Protein AF-G8E4X9-F1 (afdb_monomer_lite)

pLDDT: mean 96.85, std 2.6, range [80.56, 98.81]

Radius of gyration: 15.16 Å; chains: 1; bounding box: 34×45×36 Å

Foldseek 3Di:
DLQEAQPDDADLQWKKWKKWFQFDPPQDPSNLLSLLQQQLWPHDPDDDPCCVVDPCVQTGKHQRDWDADPPDDRIITTMIIGHNVQADAQDPPSNCCRNPVCSQVDPRTPGMDTDDIDHRPVRVVSHPPDPPD

Secondary structure (DSSP, 8-state):
-TTB-TT----TT-EEEEEEEEEPTT--HHHHHHHHHHHTTT--SS--GGGGGS-HHHH--EEEEEEEPTT-SS-EEEEEEE-GGGS-TT-HHHHHHHHHSSGGG-TTEEEEEEEEEE--HHHHTTS---S--

Organism: NCBI:txid536986

Structure (mmCIF, N/CA/C/O backbone):
data_AF-G8E4X9-F1
#
_entry.id   AF-G8E4X9-F1
#
loop_
_atom_site.group_PDB
_atom_site.id
_atom_site.type_symbol
_atom_site.label_atom_id
_atom_site.label_alt_id
_atom_site.label_comp_id
_atom_site.label_asym_id
_atom_site.label_entity_id
_atom_site.label_seq_id
_atom_site.pdbx_PDB_ins_code
_atom_site.Cartn_x
_atom_site.Cartn_y
_atom_site.Cartn_z
_atom_site.occupancy
_atom_site.B_iso_or_equiv
_atom_site.auth_seq_id
_atom_site.auth_comp_id
_atom_site.auth_asym_id
_atom_site.auth_atom_id
_atom_site.pdbx_PDB_model_num
ATOM 1 N N . LEU A 1 1 ? -4.537 12.378 5.312 1.00 83.69 1 LEU A N 1
ATOM 2 C CA . LEU A 1 1 ? -3.450 11.430 5.642 1.00 83.69 1 LEU A CA 1
ATOM 3 C C . LEU A 1 1 ? -2.615 11.216 4.389 1.00 83.69 1 LEU A C 1
ATOM 5 O O . LEU A 1 1 ? -3.199 10.895 3.370 1.00 83.69 1 LEU A O 1
ATOM 9 N N . THR A 1 2 ? -1.296 11.436 4.418 1.00 93.50 2 THR A N 1
ATOM 10 C CA . THR A 1 2 ? -0.448 11.441 3.199 1.00 93.50 2 THR A CA 1
ATOM 11 C C . THR A 1 2 ? -0.425 10.104 2.448 1.00 93.50 2 THR A C 1
ATOM 13 O O . THR A 1 2 ? -0.333 10.089 1.221 1.00 93.50 2 THR A O 1
ATOM 16 N N . TYR A 1 3 ? -0.505 8.998 3.191 1.00 97.81 3 TYR A N 1
ATOM 17 C CA . TYR A 1 3 ? -0.404 7.625 2.684 1.00 97.81 3 TYR A CA 1
ATOM 18 C C . TYR A 1 3 ? -1.768 6.931 2.506 1.00 97.81 3 TYR A C 1
ATOM 20 O O . TYR A 1 3 ? -1.808 5.784 2.069 1.00 97.81 3 TYR A O 1
ATOM 28 N N . TYR A 1 4 ? -2.879 7.608 2.820 1.00 98.19 4 TYR A N 1
ATOM 29 C CA . TYR A 1 4 ? -4.233 7.140 2.508 1.00 98.19 4 TYR A CA 1
ATOM 30 C C . TYR A 1 4 ? -4.792 7.982 1.365 1.00 98.19 4 TYR A C 1
ATOM 32 O O . TYR A 1 4 ? -5.025 9.180 1.527 1.00 98.19 4 TYR A O 1
ATOM 40 N N . THR A 1 5 ? -4.953 7.347 0.211 1.00 97.94 5 THR A N 1
ATOM 41 C CA . THR A 1 5 ? -5.329 7.976 -1.060 1.00 97.94 5 THR A CA 1
ATOM 42 C C . THR A 1 5 ? -6.440 7.143 -1.704 1.00 97.94 5 THR A C 1
ATOM 44 O O . THR A 1 5 ? -6.153 6.358 -2.613 1.00 97.94 5 THR A O 1
ATOM 47 N N . PRO A 1 6 ? -7.686 7.225 -1.199 1.00 97.44 6 PRO A N 1
ATOM 48 C CA . PRO A 1 6 ? -8.810 6.411 -1.672 1.00 97.44 6 PRO A CA 1
ATOM 49 C C . PRO A 1 6 ? -9.177 6.640 -3.148 1.00 97.44 6 PRO A C 1
ATOM 51 O O . PRO A 1 6 ? -9.835 5.814 -3.769 1.00 97.44 6 PRO A O 1
ATOM 54 N N . GLU A 1 7 ? -8.752 7.765 -3.713 1.00 97.12 7 GLU A N 1
ATOM 55 C CA . GLU A 1 7 ? -8.906 8.138 -5.118 1.00 97.12 7 GLU A CA 1
ATOM 56 C C . GLU A 1 7 ? -7.804 7.587 -6.038 1.00 97.12 7 GLU A C 1
ATOM 58 O O . GLU A 1 7 ? -7.833 7.837 -7.241 1.00 97.12 7 GLU A O 1
ATOM 63 N N . TYR A 1 8 ? -6.803 6.886 -5.495 1.00 97.94 8 TYR A N 1
ATOM 64 C CA . TYR A 1 8 ? -5.690 6.383 -6.294 1.00 97.94 8 TYR A CA 1
ATOM 65 C C . TYR A 1 8 ? -6.130 5.247 -7.219 1.00 97.94 8 TYR A C 1
ATOM 67 O O . TYR A 1 8 ? -6.534 4.173 -6.774 1.00 97.94 8 TYR A O 1
ATOM 75 N N . GLU A 1 9 ? -5.957 5.464 -8.519 1.00 97.94 9 GLU A N 1
ATOM 76 C CA . GLU A 1 9 ? -6.079 4.417 -9.524 1.00 97.94 9 GLU A CA 1
ATOM 77 C C . GLU A 1 9 ? -4.787 3.595 -9.570 1.00 97.94 9 GLU A C 1
ATOM 79 O O . GLU A 1 9 ? -3.711 4.093 -9.914 1.00 97.94 9 GLU A O 1
ATOM 84 N N . THR A 1 10 ? -4.891 2.316 -9.209 1.00 98.25 10 THR A N 1
ATOM 85 C CA . THR A 1 10 ? -3.757 1.387 -9.245 1.00 98.25 10 THR A CA 1
ATOM 86 C C . THR A 1 10 ? -3.208 1.230 -10.656 1.00 98.25 10 THR A C 1
ATOM 88 O O . THR A 1 10 ? -3.974 1.127 -11.615 1.00 98.25 10 THR A O 1
ATOM 91 N N . LYS A 1 11 ? -1.886 1.122 -10.783 1.00 98.12 11 LYS A N 1
ATOM 92 C CA . LYS A 1 11 ? -1.231 0.874 -12.070 1.00 98.12 11 LYS A CA 1
ATOM 93 C C . LYS A 1 11 ? -1.040 -0.618 -12.304 1.00 98.12 11 LYS A C 1
ATOM 95 O O . LYS A 1 11 ? -0.851 -1.401 -11.374 1.00 98.12 11 LYS A O 1
ATOM 100 N N . ASP A 1 12 ? -0.962 -1.016 -13.570 1.00 98.19 12 ASP A N 1
ATOM 101 C CA . ASP A 1 12 ? -0.645 -2.400 -13.945 1.00 98.19 12 ASP A CA 1
ATOM 102 C C . ASP A 1 12 ? 0.728 -2.858 -13.447 1.00 98.19 12 ASP A C 1
ATOM 104 O O . ASP A 1 12 ? 0.939 -4.050 -13.233 1.00 98.19 12 ASP A O 1
ATOM 108 N N . THR A 1 13 ? 1.642 -1.919 -13.212 1.00 98.31 13 THR A N 1
ATOM 109 C CA . THR A 1 13 ? 2.984 -2.171 -12.683 1.00 98.31 13 THR A CA 1
ATOM 110 C C . THR A 1 13 ? 3.063 -2.179 -11.162 1.00 98.31 13 THR A C 1
ATOM 112 O O . THR A 1 13 ? 4.124 -2.498 -10.642 1.00 98.31 13 THR A O 1
ATOM 115 N N . ASP A 1 14 ? 2.004 -1.809 -10.443 1.00 98.56 14 ASP A N 1
ATOM 116 C CA . ASP A 1 14 ? 2.059 -1.776 -8.982 1.00 98.56 14 ASP A CA 1
ATOM 117 C C . ASP A 1 14 ? 2.042 -3.203 -8.410 1.00 98.56 14 ASP A C 1
ATOM 119 O O . ASP A 1 14 ? 1.334 -4.092 -8.911 1.00 98.56 14 ASP A O 1
ATOM 123 N N . ILE A 1 15 ? 2.806 -3.405 -7.332 1.00 98.81 15 ILE A N 1
ATOM 124 C CA . ILE A 1 15 ? 2.595 -4.532 -6.420 1.00 98.81 15 ILE A CA 1
ATOM 125 C C . ILE A 1 15 ? 1.444 -4.142 -5.497 1.00 98.81 15 ILE A C 1
ATOM 127 O O . ILE A 1 15 ? 1.486 -3.077 -4.882 1.00 98.81 15 ILE A O 1
ATOM 131 N N . LEU A 1 16 ? 0.416 -4.985 -5.398 1.00 98.81 16 LEU A N 1
ATOM 132 C CA . LEU A 1 16 ? -0.720 -4.733 -4.507 1.00 98.81 16 LEU A CA 1
ATOM 133 C C . LEU A 1 16 ? -0.706 -5.735 -3.361 1.00 98.81 16 LEU A C 1
ATOM 135 O O . LEU A 1 16 ? -0.519 -6.925 -3.600 1.00 98.81 16 LEU A O 1
ATOM 139 N N . ALA A 1 17 ? -0.945 -5.264 -2.143 1.00 98.75 17 ALA A N 1
ATOM 140 C CA . ALA A 1 17 ? -1.057 -6.098 -0.957 1.00 98.75 17 ALA A CA 1
ATOM 141 C C . ALA A 1 17 ? -2.422 -5.930 -0.301 1.00 98.75 17 ALA A C 1
ATOM 143 O O . ALA A 1 17 ? -2.896 -4.806 -0.128 1.00 98.75 17 ALA A O 1
ATOM 144 N N . ALA A 1 18 ? -3.024 -7.048 0.094 1.00 98.75 18 ALA A N 1
ATOM 145 C CA . ALA A 1 18 ? -4.210 -7.070 0.935 1.00 98.75 18 ALA A CA 1
ATOM 146 C C . ALA A 1 18 ? -3.793 -7.409 2.368 1.00 98.75 18 ALA A C 1
ATOM 148 O O . ALA A 1 18 ? -3.344 -8.523 2.650 1.00 98.75 18 ALA A O 1
ATOM 149 N N . PHE A 1 19 ? -3.942 -6.454 3.281 1.00 98.69 19 PHE A N 1
ATOM 150 C CA . PHE A 1 19 ? -3.669 -6.663 4.696 1.00 98.69 19 PHE A CA 1
ATOM 151 C C . PHE A 1 19 ? -4.965 -6.776 5.479 1.00 98.69 19 PHE A C 1
ATOM 153 O O . PHE A 1 19 ? -5.769 -5.851 5.477 1.00 98.69 19 PHE A O 1
ATOM 160 N N . ARG A 1 20 ? -5.136 -7.862 6.230 1.00 98.50 20 ARG A N 1
ATOM 161 C CA . ARG A 1 20 ? -6.125 -7.921 7.304 1.00 98.50 20 ARG A CA 1
ATOM 162 C C . ARG A 1 20 ? -5.569 -7.188 8.518 1.00 98.50 20 ARG A C 1
ATOM 164 O O . ARG A 1 20 ? -4.611 -7.645 9.144 1.00 98.50 20 ARG A O 1
ATOM 171 N N . VAL A 1 21 ? -6.173 -6.052 8.835 1.00 98.44 21 VAL A N 1
ATOM 172 C CA . VAL A 1 21 ? -5.748 -5.125 9.883 1.00 98.44 21 VAL A CA 1
ATOM 173 C C . VAL A 1 21 ? -6.750 -5.150 11.029 1.00 98.44 21 VAL A C 1
ATOM 175 O O . VAL A 1 21 ? -7.949 -4.967 10.820 1.00 98.44 21 VAL A O 1
ATOM 178 N N . THR A 1 22 ? -6.243 -5.304 12.252 1.00 98.38 22 THR A N 1
ATOM 179 C CA . THR A 1 22 ? -7.013 -5.121 13.487 1.00 98.38 22 THR A CA 1
ATOM 180 C C . THR A 1 22 ? -6.413 -3.947 14.265 1.00 98.38 22 THR A C 1
ATOM 182 O O . THR A 1 22 ? -5.434 -4.143 14.994 1.00 98.38 22 THR A O 1
ATOM 185 N N . PRO A 1 23 ? -6.954 -2.722 14.140 1.00 98.00 23 PRO A N 1
ATOM 186 C CA . PRO A 1 23 ? -6.441 -1.552 14.853 1.00 98.00 23 PRO A CA 1
ATOM 187 C C . PRO A 1 23 ? -6.609 -1.671 16.375 1.00 98.00 23 PRO A C 1
ATOM 189 O O . PRO A 1 23 ? -7.449 -2.435 16.872 1.00 98.00 23 PRO A O 1
ATOM 192 N N . GLN A 1 24 ? -5.825 -0.904 17.134 1.00 97.94 24 GLN A N 1
ATOM 193 C CA . GLN A 1 24 ? -6.102 -0.665 18.554 1.00 97.94 24 GLN A CA 1
ATOM 194 C C . GLN A 1 24 ? -7.405 0.132 18.737 1.00 97.94 24 GLN A C 1
ATOM 196 O O . GLN A 1 24 ? -7.766 0.926 17.866 1.00 97.94 24 GLN A O 1
ATOM 201 N N . PRO A 1 25 ? -8.112 -0.025 19.873 1.00 97.00 25 PRO A N 1
ATOM 202 C CA . PRO A 1 25 ? -9.271 0.805 20.184 1.00 97.00 25 PRO A CA 1
ATOM 203 C C . PRO A 1 25 ? -8.941 2.301 20.089 1.00 97.00 25 PRO A C 1
ATOM 205 O O . PRO A 1 25 ? -7.963 2.765 20.672 1.00 97.00 25 PRO A O 1
ATOM 208 N N . GLY A 1 26 ? -9.765 3.050 19.355 1.00 96.38 26 GLY A N 1
ATOM 209 C CA . GLY A 1 26 ? -9.577 4.487 19.133 1.00 96.38 26 GLY A CA 1
ATOM 210 C C . GLY A 1 26 ? -8.661 4.852 17.959 1.00 96.38 26 GLY A C 1
ATOM 211 O O . GLY A 1 26 ? -8.585 6.031 17.628 1.00 96.38 26 GLY A O 1
ATOM 212 N N . VAL A 1 27 ? -8.012 3.881 17.305 1.00 97.75 27 VAL A N 1
ATOM 213 C CA . VAL A 1 27 ? -7.258 4.109 16.063 1.00 97.75 27 VAL A CA 1
ATOM 214 C C . VAL A 1 27 ? -8.201 3.943 14.863 1.00 97.75 27 VAL A C 1
ATOM 216 O O . VAL A 1 27 ? -8.748 2.850 14.688 1.00 97.75 27 VAL A O 1
ATOM 219 N N . PRO A 1 28 ? -8.409 4.983 14.031 1.00 97.75 28 PRO A N 1
ATOM 220 C CA . PRO A 1 28 ? -9.215 4.868 12.817 1.00 97.75 28 PRO A CA 1
ATOM 221 C C . PRO A 1 28 ? -8.611 3.860 11.824 1.00 97.75 28 PRO A C 1
ATOM 223 O O . PRO A 1 28 ? -7.382 3.780 11.715 1.00 97.75 28 PRO A O 1
ATOM 226 N N . PRO A 1 29 ? -9.427 3.107 11.068 1.00 97.25 29 PRO A N 1
ATOM 227 C CA . PRO A 1 29 ? -8.916 2.167 10.073 1.00 97.25 29 PRO A CA 1
ATOM 228 C C . PRO A 1 29 ? -8.115 2.862 8.960 1.00 97.25 29 PRO A C 1
ATOM 230 O O . PRO A 1 29 ? -7.125 2.305 8.491 1.00 97.25 29 PRO A O 1
ATOM 233 N N . GLU A 1 30 ? -8.467 4.098 8.594 1.00 98.25 30 GLU A N 1
ATOM 234 C CA . GLU A 1 30 ? -7.730 4.913 7.622 1.00 98.25 30 GLU A CA 1
ATOM 235 C C . GLU A 1 30 ? -6.318 5.244 8.115 1.00 98.25 30 GLU A C 1
ATOM 237 O O . GLU A 1 30 ? -5.360 5.156 7.348 1.00 98.25 30 GLU A O 1
ATOM 242 N N . GLU A 1 31 ? -6.177 5.567 9.404 1.00 97.88 31 GLU A N 1
ATOM 243 C CA . GLU A 1 31 ? -4.881 5.813 10.046 1.00 97.88 31 GLU A CA 1
ATOM 244 C C . GLU A 1 31 ? -4.050 4.530 10.092 1.00 97.88 31 GLU A C 1
ATOM 246 O O . GLU A 1 31 ? -2.870 4.533 9.749 1.00 97.88 31 GLU A O 1
ATOM 251 N N . ALA A 1 32 ? -4.675 3.410 10.462 1.00 97.75 32 ALA A N 1
ATOM 252 C CA 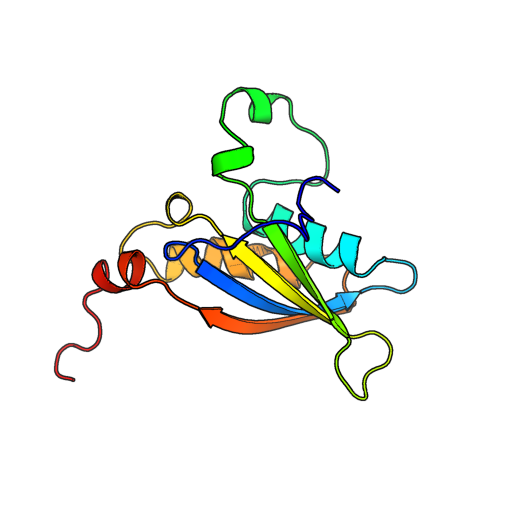. ALA A 1 32 ? -4.015 2.112 10.510 1.00 97.75 32 ALA A CA 1
ATOM 253 C C . ALA A 1 32 ? -3.515 1.677 9.119 1.00 97.75 32 ALA A C 1
ATOM 255 O O . ALA A 1 32 ? -2.367 1.257 8.980 1.00 97.75 32 ALA A O 1
ATOM 256 N N . GLY A 1 33 ? -4.344 1.824 8.082 1.00 97.69 33 GLY A N 1
ATOM 257 C CA . GLY A 1 33 ? -3.965 1.544 6.697 1.00 97.69 33 GLY A CA 1
ATOM 258 C C . GLY A 1 33 ? -2.871 2.484 6.183 1.00 97.69 33 GLY A C 1
ATOM 259 O O . GLY A 1 33 ? -1.914 2.026 5.559 1.00 97.69 33 GLY A O 1
ATOM 260 N N . ALA A 1 34 ? -2.963 3.783 6.489 1.00 98.12 34 ALA A N 1
ATOM 261 C CA . ALA A 1 34 ? -1.931 4.759 6.145 1.00 98.12 34 ALA A CA 1
ATOM 262 C C . ALA A 1 34 ? -0.590 4.446 6.823 1.00 98.12 34 ALA A C 1
ATOM 264 O O . ALA A 1 34 ? 0.446 4.545 6.172 1.00 98.12 34 ALA A O 1
ATOM 265 N N . ALA A 1 35 ? -0.600 4.046 8.097 1.00 97.56 35 ALA A N 1
ATOM 266 C CA . ALA A 1 35 ? 0.604 3.689 8.842 1.00 97.56 35 ALA A CA 1
ATOM 267 C C . ALA A 1 35 ? 1.286 2.445 8.258 1.00 97.56 35 ALA A C 1
ATOM 269 O O . ALA A 1 35 ? 2.501 2.456 8.062 1.00 97.56 35 ALA A O 1
ATOM 270 N N . VAL A 1 36 ? 0.510 1.409 7.909 1.00 98.00 36 VAL A N 1
ATOM 271 C CA . VAL A 1 36 ? 1.040 0.228 7.207 1.00 98.00 36 VAL A CA 1
ATOM 272 C C . VAL A 1 36 ? 1.667 0.645 5.879 1.00 98.00 36 VAL A C 1
ATOM 274 O O . VAL A 1 36 ? 2.810 0.282 5.621 1.00 98.00 36 VAL A O 1
ATOM 277 N N . ALA A 1 37 ? 0.975 1.445 5.062 1.00 98.19 37 ALA A N 1
ATOM 278 C CA . ALA A 1 37 ? 1.497 1.903 3.774 1.00 98.19 37 ALA A CA 1
ATOM 279 C C . ALA A 1 37 ? 2.769 2.757 3.911 1.00 98.19 37 ALA A C 1
ATOM 281 O O . ALA A 1 37 ? 3.697 2.591 3.128 1.00 98.19 37 ALA A O 1
ATOM 282 N N . ALA A 1 38 ? 2.830 3.635 4.913 1.00 97.56 38 ALA A N 1
ATOM 283 C CA . ALA A 1 38 ? 3.971 4.504 5.165 1.00 97.56 38 ALA A CA 1
ATOM 284 C C . ALA A 1 38 ? 5.229 3.708 5.532 1.00 97.56 38 ALA A C 1
ATOM 286 O O . ALA A 1 38 ? 6.258 3.828 4.869 1.00 97.56 38 ALA A O 1
ATOM 287 N N . GLU A 1 39 ? 5.134 2.868 6.558 1.00 97.38 39 GLU A N 1
ATOM 288 C CA . GLU A 1 39 ? 6.283 2.188 7.179 1.00 97.38 39 GLU A CA 1
ATOM 289 C C . GLU A 1 39 ? 6.711 0.915 6.435 1.00 97.38 39 GLU A C 1
ATOM 291 O O . GLU A 1 39 ? 7.717 0.296 6.778 1.00 97.38 39 GLU A O 1
ATOM 296 N N . SER A 1 40 ? 5.971 0.542 5.387 1.00 97.94 40 SER A N 1
ATOM 297 C CA . SER A 1 40 ? 6.382 -0.459 4.393 1.00 97.94 40 SER A CA 1
ATOM 298 C C . SER A 1 40 ? 6.839 0.154 3.061 1.00 97.94 40 SER A C 1
ATOM 300 O O . SER A 1 40 ? 7.087 -0.581 2.105 1.00 97.94 40 SER A O 1
ATOM 302 N N . SER A 1 41 ? 6.964 1.488 2.974 1.00 97.69 41 SER A N 1
ATOM 303 C CA . SER A 1 41 ? 7.514 2.169 1.795 1.00 97.69 41 SER A CA 1
ATOM 304 C C . SER A 1 41 ? 8.599 3.194 2.136 1.00 97.69 41 SER A C 1
ATOM 306 O O . SER A 1 41 ? 9.770 2.971 1.855 1.00 97.69 41 SER A O 1
ATOM 308 N N . THR A 1 42 ? 8.226 4.345 2.699 1.00 97.19 42 THR A N 1
ATOM 309 C CA . THR A 1 42 ? 9.062 5.564 2.718 1.00 97.19 42 THR A CA 1
ATOM 310 C C . THR A 1 42 ? 8.831 6.446 3.940 1.00 97.19 42 THR A C 1
ATOM 312 O O . THR A 1 42 ? 9.565 7.407 4.143 1.00 97.19 42 THR A O 1
ATOM 315 N N . GLY A 1 43 ? 7.786 6.182 4.721 1.00 94.56 43 GLY A N 1
ATOM 316 C CA . GLY A 1 43 ? 7.400 7.010 5.853 1.00 94.56 43 GLY A CA 1
ATOM 317 C C . GLY A 1 43 ? 8.071 6.589 7.152 1.00 94.56 43 GLY A C 1
ATOM 318 O O . GLY A 1 43 ? 8.548 5.469 7.301 1.00 94.56 43 GLY A O 1
ATOM 319 N N . THR A 1 44 ? 8.065 7.515 8.107 1.00 94.00 44 THR A N 1
ATOM 320 C CA . THR A 1 44 ? 8.426 7.275 9.505 1.00 94.00 44 THR A CA 1
ATOM 321 C C . THR A 1 44 ? 7.495 8.078 10.422 1.00 94.00 44 THR A C 1
ATOM 323 O O . THR A 1 44 ? 6.615 8.801 9.952 1.00 94.00 44 THR A O 1
ATOM 326 N N . TRP A 1 45 ? 7.690 7.984 11.736 1.00 92.50 45 TRP A N 1
ATOM 327 C CA . TRP A 1 45 ? 6.823 8.561 12.772 1.00 92.50 45 TRP A CA 1
ATOM 328 C C . TRP A 1 45 ? 6.766 10.101 12.818 1.00 92.50 45 TRP A C 1
ATOM 330 O O . TRP A 1 45 ? 5.940 10.659 13.539 1.00 92.50 45 TRP A O 1
ATOM 340 N N . THR A 1 46 ? 7.641 10.802 12.096 1.00 92.81 46 THR A N 1
ATOM 341 C CA . THR A 1 46 ? 7.661 12.268 12.011 1.00 92.81 46 THR A CA 1
ATOM 342 C C . THR A 1 46 ? 8.057 12.723 10.611 1.00 92.81 46 THR A C 1
ATOM 344 O O . THR A 1 46 ? 8.745 12.003 9.889 1.00 92.81 46 THR A O 1
ATOM 347 N N . THR A 1 47 ? 7.643 13.929 10.225 1.00 93.12 47 THR A N 1
ATOM 348 C CA . THR A 1 47 ? 8.019 14.527 8.940 1.00 93.12 47 THR A CA 1
ATOM 349 C C . THR A 1 47 ? 9.524 14.746 8.868 1.00 93.12 47 THR A C 1
ATOM 351 O O . THR A 1 47 ? 10.130 15.299 9.790 1.00 93.12 47 THR A O 1
ATOM 354 N N . VAL A 1 48 ? 10.119 14.386 7.733 1.00 94.88 48 VAL A N 1
ATOM 355 C CA . VAL A 1 48 ? 11.542 14.591 7.464 1.00 94.88 48 VAL A CA 1
ATOM 356 C C . VAL A 1 48 ? 11.718 15.507 6.257 1.00 94.88 48 VAL A C 1
ATOM 358 O O . VAL A 1 48 ? 11.088 15.340 5.219 1.00 94.88 48 VAL A O 1
ATOM 361 N N . TRP A 1 49 ? 12.585 16.513 6.377 1.00 95.88 49 TRP A N 1
ATOM 362 C CA . TRP A 1 49 ? 12.814 17.488 5.300 1.00 95.88 49 TRP A CA 1
ATOM 363 C C . TRP A 1 49 ? 13.413 16.846 4.039 1.00 95.88 49 TRP A C 1
ATOM 365 O O . TRP A 1 49 ? 13.265 17.374 2.937 1.00 95.88 49 TRP A O 1
ATOM 375 N N . THR A 1 50 ? 14.075 15.698 4.199 1.00 95.62 50 THR A N 1
ATOM 376 C CA . THR A 1 50 ? 14.685 14.922 3.117 1.00 95.62 50 THR A CA 1
ATOM 377 C C . THR A 1 50 ? 13.667 14.375 2.123 1.00 95.62 50 THR A C 1
ATOM 379 O O . THR A 1 50 ? 14.056 14.078 0.997 1.00 95.62 50 THR A O 1
ATOM 382 N N . ASP A 1 51 ? 12.377 14.322 2.472 1.00 93.06 51 ASP A N 1
ATOM 383 C CA . ASP A 1 51 ? 11.308 14.010 1.515 1.00 93.06 51 ASP A CA 1
ATOM 384 C C . ASP A 1 51 ? 11.323 14.979 0.322 1.00 93.06 51 ASP A C 1
ATOM 386 O O . ASP A 1 51 ? 11.030 14.581 -0.801 1.00 93.06 51 ASP A O 1
ATOM 390 N N . GLY A 1 52 ? 11.748 16.233 0.535 1.00 94.38 52 GLY A N 1
ATOM 391 C CA . GLY A 1 52 ? 11.893 17.245 -0.515 1.00 94.38 52 GLY A CA 1
ATOM 392 C C . GLY A 1 52 ? 13.077 17.029 -1.466 1.00 94.38 52 GLY A C 1
ATOM 393 O O . GLY A 1 52 ? 13.196 17.749 -2.454 1.00 94.38 52 GLY A O 1
ATOM 394 N N . LEU A 1 53 ? 13.956 16.058 -1.190 1.00 96.44 53 LEU A N 1
ATOM 395 C CA . LEU A 1 53 ? 15.068 15.683 -2.074 1.00 96.44 53 LEU A CA 1
ATOM 396 C C . LEU A 1 53 ? 14.675 14.608 -3.097 1.00 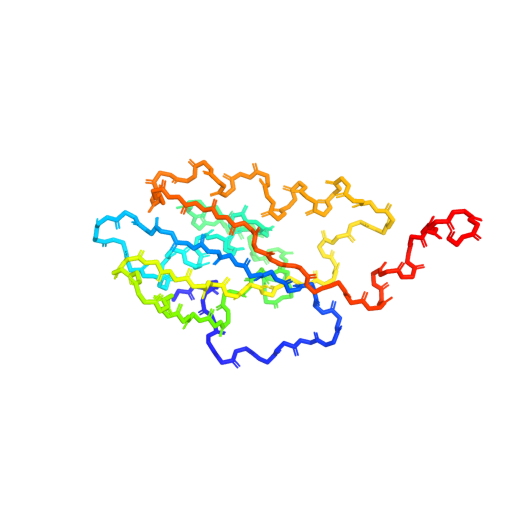96.44 53 LEU A C 1
ATOM 398 O O . LEU A 1 53 ? 15.459 14.291 -3.990 1.00 96.44 53 LEU A O 1
ATOM 402 N N . THR A 1 54 ? 13.479 14.034 -2.968 1.00 95.62 54 THR A N 1
ATOM 403 C CA . THR A 1 54 ? 12.953 12.991 -3.849 1.00 95.62 54 THR A CA 1
ATOM 404 C C . THR A 1 54 ? 11.502 13.293 -4.231 1.00 95.62 54 THR A C 1
ATOM 406 O O . THR A 1 54 ? 10.903 14.267 -3.784 1.00 95.62 54 THR A O 1
ATOM 409 N N . SER A 1 55 ? 10.915 12.471 -5.098 1.00 94.62 55 SER A N 1
ATOM 410 C CA . SER A 1 55 ? 9.496 12.561 -5.434 1.00 94.62 55 SER A CA 1
ATOM 411 C C . SER A 1 55 ? 8.704 11.593 -4.562 1.00 94.62 55 SER A C 1
ATOM 413 O O . SER A 1 55 ? 8.526 10.426 -4.917 1.00 94.62 55 SER A O 1
ATOM 415 N N . LEU A 1 56 ? 8.202 12.074 -3.422 1.00 94.12 56 LEU A N 1
ATOM 416 C CA . LEU A 1 56 ? 7.350 11.264 -2.545 1.00 94.12 56 LEU A CA 1
ATOM 417 C C . LEU A 1 56 ? 6.127 10.718 -3.299 1.00 94.12 56 LEU A C 1
ATOM 419 O O . LEU A 1 56 ? 5.760 9.561 -3.133 1.00 94.12 56 LEU A O 1
ATOM 423 N N . ASP A 1 57 ? 5.544 11.506 -4.204 1.00 91.62 57 ASP A N 1
ATOM 424 C CA . ASP A 1 57 ? 4.421 11.062 -5.033 1.00 91.62 57 ASP A CA 1
ATOM 425 C C . ASP A 1 57 ? 4.777 9.958 -6.026 1.00 91.62 57 ASP A C 1
ATOM 427 O O . ASP A 1 57 ? 3.873 9.265 -6.485 1.00 91.62 57 ASP A O 1
ATOM 431 N N . ARG A 1 58 ? 6.060 9.752 -6.343 1.00 94.25 58 ARG A N 1
ATOM 432 C CA . ARG A 1 58 ? 6.512 8.583 -7.101 1.00 94.25 58 ARG A CA 1
ATOM 433 C C . ARG A 1 58 ? 6.663 7.367 -6.198 1.00 94.25 58 ARG A C 1
ATOM 435 O O . ARG A 1 58 ? 6.170 6.309 -6.570 1.00 94.25 58 ARG A O 1
ATOM 442 N N . TYR A 1 59 ? 7.312 7.519 -5.045 1.00 96.69 59 TYR A N 1
ATOM 443 C CA . TYR A 1 59 ? 7.803 6.392 -4.241 1.00 96.69 59 TYR A CA 1
ATOM 444 C C . TYR A 1 59 ? 6.897 5.963 -3.084 1.00 96.69 59 TYR A C 1
ATOM 446 O O . TYR A 1 59 ? 7.045 4.849 -2.594 1.00 96.69 59 TYR A O 1
ATOM 454 N N . LYS A 1 60 ? 5.947 6.791 -2.639 1.00 97.62 60 LYS A N 1
ATOM 455 C CA . LYS A 1 60 ? 5.084 6.424 -1.510 1.00 97.62 60 LYS A CA 1
ATOM 456 C C . LYS A 1 60 ? 4.227 5.198 -1.833 1.00 97.62 60 LYS A C 1
ATOM 458 O O . LYS A 1 60 ? 3.645 5.106 -2.919 1.00 97.62 60 LYS A O 1
ATOM 463 N N . GLY A 1 61 ? 4.114 4.290 -0.869 1.00 97.88 61 GLY A N 1
ATOM 464 C CA . GLY A 1 61 ? 3.032 3.321 -0.800 1.00 97.88 61 GLY A CA 1
ATOM 465 C C . GLY A 1 61 ? 1.706 4.045 -0.573 1.00 97.88 61 GLY A C 1
ATOM 466 O O . GLY A 1 61 ? 1.669 5.165 -0.059 1.00 97.88 61 GLY A O 1
ATOM 467 N N . ARG A 1 62 ? 0.602 3.444 -1.007 1.00 98.44 62 ARG A N 1
ATOM 468 C CA . ARG A 1 62 ? -0.722 4.077 -0.955 1.00 98.44 62 ARG A CA 1
ATOM 469 C C . ARG A 1 62 ? -1.757 3.090 -0.456 1.00 98.44 62 ARG A C 1
ATOM 471 O O . ARG A 1 62 ? -2.050 2.127 -1.157 1.00 98.44 62 ARG A O 1
ATOM 478 N N . CYS A 1 63 ? -2.325 3.336 0.719 1.00 98.62 63 CYS A N 1
ATOM 479 C CA . CYS A 1 63 ? -3.565 2.688 1.126 1.00 98.62 63 CYS A CA 1
ATOM 480 C C . CYS A 1 63 ? -4.700 3.307 0.301 1.00 98.62 63 CYS A C 1
ATOM 482 O O . CYS A 1 63 ? -5.062 4.463 0.524 1.00 98.62 63 CYS A O 1
ATOM 484 N N . TYR A 1 64 ? -5.189 2.577 -0.699 1.00 98.50 64 TYR A N 1
ATOM 485 C CA . TYR A 1 64 ? -6.144 3.098 -1.684 1.00 98.50 64 TYR A CA 1
ATOM 486 C C . TYR A 1 64 ? -7.560 2.560 -1.488 1.00 98.50 64 TYR A C 1
ATOM 488 O O . TYR A 1 64 ? -8.513 3.108 -2.029 1.00 98.50 64 TYR A O 1
ATOM 496 N N . HIS A 1 65 ? -7.724 1.493 -0.712 1.00 98.50 65 HIS A N 1
ATOM 497 C CA . HIS A 1 65 ? -9.042 0.963 -0.409 1.00 98.50 65 HIS A CA 1
ATOM 498 C C . HIS A 1 65 ? -9.055 0.298 0.962 1.00 98.50 65 HIS A C 1
ATOM 500 O O . HIS A 1 65 ? -8.071 -0.320 1.374 1.00 98.50 65 HIS A O 1
ATOM 506 N N . ILE A 1 66 ? -10.172 0.442 1.670 1.00 98.50 66 ILE A N 1
ATOM 507 C CA . ILE A 1 66 ? -10.406 -0.171 2.973 1.00 98.50 66 ILE A CA 1
ATOM 508 C C . ILE A 1 66 ? -11.836 -0.687 2.988 1.00 98.50 66 ILE A C 1
ATOM 510 O O . ILE A 1 66 ? -12.769 0.066 2.713 1.00 98.50 66 ILE A O 1
ATOM 514 N N . GLU A 1 67 ? -12.007 -1.949 3.359 1.00 98.00 67 GLU A N 1
ATOM 515 C CA . GLU A 1 67 ? -13.325 -2.549 3.548 1.00 98.00 67 GLU A CA 1
ATOM 516 C C . GLU A 1 67 ? -13.404 -3.305 4.881 1.00 98.00 67 GLU A C 1
ATOM 518 O O . GLU A 1 67 ? -12.409 -3.886 5.327 1.00 98.00 67 GLU A O 1
ATOM 523 N N . PRO A 1 68 ? -14.563 -3.296 5.561 1.00 98.19 68 PRO A N 1
ATOM 524 C CA . PRO A 1 68 ? -14.750 -4.076 6.775 1.00 98.19 68 PRO A CA 1
ATOM 525 C C . PRO A 1 68 ? -14.791 -5.572 6.452 1.00 98.19 68 PRO A C 1
ATOM 527 O O . PRO A 1 68 ? -15.380 -5.998 5.460 1.00 98.19 68 PRO A O 1
ATOM 530 N N . VAL A 1 69 ? -14.222 -6.391 7.332 1.00 98.06 69 VAL A N 1
ATOM 531 C CA . VAL A 1 69 ? -14.319 -7.849 7.223 1.00 98.06 69 VAL A CA 1
ATOM 532 C C . VAL A 1 69 ? -15.721 -8.299 7.663 1.00 98.06 69 VAL A C 1
ATOM 534 O O . VAL A 1 69 ? -16.110 -8.045 8.805 1.00 98.06 69 VAL A O 1
ATOM 537 N N . PRO A 1 70 ? -16.477 -9.032 6.824 1.00 96.56 70 PRO A N 1
ATOM 538 C CA . PRO A 1 70 ? -17.787 -9.547 7.211 1.00 96.56 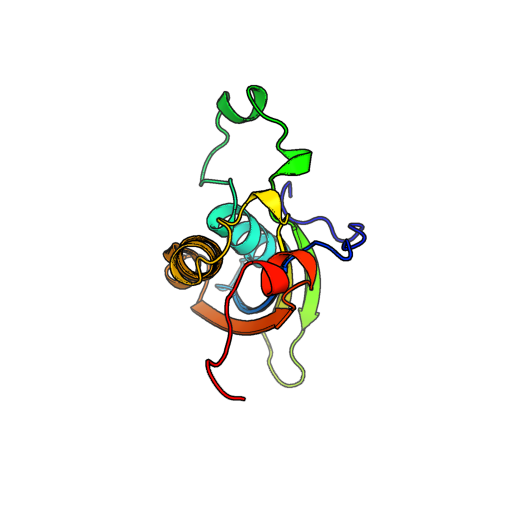70 PRO A CA 1
ATOM 539 C C . PRO A 1 70 ? -17.719 -10.458 8.444 1.00 96.56 70 PRO A C 1
ATOM 541 O O . PRO A 1 70 ? -16.926 -11.394 8.491 1.00 96.56 70 PRO A O 1
ATOM 544 N N . GLY A 1 71 ? -18.584 -10.207 9.429 1.00 95.75 71 GLY A N 1
ATOM 545 C CA . GLY A 1 71 ? -18.670 -11.004 10.660 1.00 95.75 71 GLY A CA 1
ATOM 546 C C . GLY A 1 71 ? -17.674 -10.617 11.760 1.00 95.75 71 GLY A C 1
ATOM 547 O O . GLY A 1 71 ? -17.808 -11.100 12.881 1.00 95.75 71 GLY A O 1
ATOM 548 N N . GLU A 1 72 ? -16.739 -9.707 11.488 1.00 95.94 72 GLU A N 1
ATOM 549 C CA . GLU A 1 72 ? -15.763 -9.205 12.456 1.00 95.94 72 GLU A CA 1
ATOM 550 C C . GLU A 1 72 ? -16.049 -7.736 12.791 1.00 95.94 72 GLU A C 1
ATOM 552 O O . GLU A 1 72 ? -16.349 -6.930 11.915 1.00 95.94 72 GLU A O 1
ATOM 557 N N . LYS A 1 73 ? -15.969 -7.361 14.073 1.00 89.94 73 LYS A N 1
ATOM 558 C CA . LYS A 1 73 ? -16.374 -6.014 14.522 1.00 89.94 73 LYS A CA 1
ATOM 559 C C . LYS A 1 73 ? -15.326 -4.930 14.241 1.00 89.94 73 LYS A C 1
ATOM 561 O O . LYS A 1 73 ? -15.688 -3.808 13.909 1.00 89.94 73 LYS A O 1
ATOM 566 N N . ASP A 1 74 ? -14.047 -5.269 14.391 1.00 94.75 74 ASP A N 1
ATOM 567 C CA . ASP A 1 74 ? -12.930 -4.313 14.339 1.00 94.75 74 ASP A CA 1
ATOM 568 C C . ASP A 1 74 ? -11.815 -4.781 13.384 1.00 94.75 74 ASP A C 1
ATOM 570 O O . ASP A 1 74 ? -10.635 -4.511 13.625 1.00 94.75 74 ASP A O 1
ATOM 574 N N . GLN A 1 75 ? -12.164 -5.546 12.345 1.00 98.00 75 GLN A N 1
ATOM 575 C CA . GLN A 1 75 ? -11.210 -6.001 11.334 1.00 98.00 75 GLN A CA 1
ATOM 576 C C . GLN A 1 75 ? -11.534 -5.410 9.971 1.00 98.00 75 GLN A C 1
ATOM 578 O O . GLN A 1 75 ? -12.696 -5.325 9.573 1.00 98.00 75 GLN A O 1
ATOM 583 N N . TYR A 1 76 ? -10.480 -5.068 9.242 1.00 98.50 76 TYR A N 1
ATOM 584 C CA . TYR A 1 76 ? -10.562 -4.435 7.935 1.00 98.50 76 TYR A CA 1
ATOM 585 C C . TYR A 1 76 ? -9.584 -5.105 6.978 1.00 98.50 76 TYR A C 1
ATOM 587 O O . TYR A 1 76 ? -8.532 -5.578 7.410 1.00 98.50 76 TYR A O 1
ATOM 595 N N . ILE A 1 77 ? -9.908 -5.126 5.689 1.00 98.69 77 ILE A N 1
ATOM 596 C CA . ILE A 1 77 ? -8.921 -5.361 4.641 1.00 98.69 77 ILE A CA 1
ATOM 597 C C . ILE A 1 77 ? -8.460 -3.998 4.137 1.00 98.69 77 ILE A C 1
ATOM 599 O O . ILE A 1 77 ? -9.250 -3.240 3.581 1.00 98.69 77 ILE A O 1
ATOM 603 N N . CYS A 1 78 ? -7.187 -3.686 4.358 1.00 98.50 78 CYS A N 1
ATOM 604 C CA . CYS A 1 78 ? -6.532 -2.500 3.825 1.00 98.50 78 CYS A CA 1
ATOM 605 C C . CYS A 1 78 ? -5.720 -2.902 2.595 1.00 98.50 78 CYS A C 1
ATOM 607 O O . CYS A 1 78 ? -4.793 -3.712 2.690 1.00 98.50 78 CYS A O 1
ATOM 609 N N . TYR A 1 79 ? -6.058 -2.318 1.451 1.00 98.75 79 TYR A N 1
ATOM 610 C CA . TYR A 1 79 ? -5.361 -2.545 0.197 1.00 98.75 79 TYR A CA 1
ATOM 611 C C . TYR A 1 79 ? -4.292 -1.479 -0.012 1.00 98.75 79 TYR A C 1
ATOM 613 O O . TYR A 1 79 ? -4.586 -0.280 -0.051 1.00 98.75 79 TYR A O 1
ATOM 621 N N . VAL A 1 80 ? -3.047 -1.925 -0.165 1.00 98.75 80 VAL A N 1
ATOM 622 C CA . VAL A 1 80 ? -1.881 -1.057 -0.336 1.00 98.75 80 VAL A CA 1
ATOM 623 C C . VAL A 1 80 ? -1.268 -1.275 -1.713 1.00 98.75 80 VAL A C 1
ATOM 625 O O . VAL A 1 80 ? -1.018 -2.411 -2.106 1.00 98.75 80 VAL A O 1
ATOM 628 N N . ALA A 1 81 ? -1.027 -0.190 -2.446 1.00 98.81 81 ALA A N 1
ATOM 629 C CA . ALA A 1 81 ? -0.318 -0.196 -3.719 1.00 98.81 81 ALA A CA 1
ATOM 630 C C . ALA A 1 81 ? 1.116 0.316 -3.542 1.00 98.81 81 ALA A C 1
ATOM 632 O O . ALA A 1 81 ? 1.330 1.401 -2.990 1.00 98.81 81 ALA A O 1
ATOM 633 N N . TYR A 1 82 ? 2.081 -0.448 -4.050 1.00 98.75 82 TYR A N 1
ATOM 634 C CA . TYR A 1 82 ? 3.505 -0.140 -4.022 1.00 98.75 82 TYR A CA 1
ATOM 635 C C . TYR A 1 82 ? 4.036 0.069 -5.447 1.00 98.75 82 TYR A C 1
ATOM 637 O O . TYR A 1 82 ? 3.892 -0.827 -6.286 1.00 98.75 82 TYR A O 1
ATOM 645 N N . PRO A 1 83 ? 4.677 1.217 -5.728 1.00 98.38 83 PRO A N 1
ATOM 646 C CA . PRO A 1 83 ? 5.366 1.447 -6.994 1.00 98.38 83 PRO A CA 1
ATOM 647 C C . PRO A 1 83 ? 6.442 0.386 -7.265 1.00 98.38 83 PRO A C 1
ATOM 649 O O . PRO A 1 83 ? 7.201 0.036 -6.363 1.00 98.38 83 PRO A O 1
ATOM 652 N N . LEU A 1 84 ? 6.547 -0.073 -8.517 1.00 98.19 84 LEU A N 1
ATOM 653 C CA . LEU A 1 84 ? 7.520 -1.094 -8.942 1.00 98.19 84 LEU A CA 1
ATOM 654 C C . LEU A 1 84 ? 8.966 -0.740 -8.566 1.00 98.19 84 LEU A C 1
ATOM 656 O O . LEU A 1 84 ? 9.703 -1.597 -8.093 1.00 98.19 84 LEU A O 1
ATOM 660 N N . ASP A 1 85 ? 9.337 0.531 -8.730 1.00 97.62 85 ASP A N 1
ATOM 661 C CA . ASP A 1 85 ? 10.699 1.039 -8.519 1.00 97.62 85 ASP A CA 1
ATOM 662 C C . ASP A 1 85 ? 11.184 0.947 -7.057 1.00 97.62 85 ASP A C 1
ATOM 664 O O . ASP A 1 85 ? 12.337 1.270 -6.779 1.00 97.62 85 ASP A O 1
ATOM 668 N N . LEU A 1 86 ? 10.322 0.558 -6.109 1.00 97.75 86 LEU A N 1
ATOM 669 C CA . LEU A 1 86 ? 10.731 0.275 -4.730 1.00 97.75 86 LEU A CA 1
ATOM 670 C C . LEU A 1 86 ? 11.455 -1.066 -4.584 1.00 97.75 86 LEU A C 1
ATOM 672 O O . LEU A 1 86 ? 12.094 -1.294 -3.556 1.00 97.75 86 LEU A O 1
ATOM 676 N N . PHE A 1 87 ? 11.317 -1.958 -5.565 1.00 98.38 87 PHE A N 1
ATOM 677 C CA . PHE A 1 87 ? 11.717 -3.349 -5.437 1.00 98.38 87 PHE A CA 1
ATOM 678 C C . PHE A 1 87 ? 12.912 -3.686 -6.318 1.00 98.38 87 PHE A C 1
ATOM 680 O O . PHE A 1 87 ? 12.924 -3.413 -7.515 1.00 98.38 87 PHE A O 1
ATOM 687 N N . GLU A 1 88 ? 13.895 -4.344 -5.715 1.00 98.56 88 GLU A N 1
ATOM 688 C CA . GLU A 1 88 ? 15.044 -4.909 -6.418 1.00 98.56 88 GLU A CA 1
ATOM 689 C C . GLU A 1 88 ? 14.600 -6.071 -7.322 1.00 98.56 88 GLU A C 1
ATOM 691 O O . GLU A 1 88 ? 13.854 -6.965 -6.893 1.00 98.56 88 GLU A O 1
ATOM 696 N N . GLU A 1 89 ? 15.066 -6.072 -8.573 1.00 98.50 89 GLU A N 1
ATOM 697 C CA . GLU A 1 89 ? 14.777 -7.126 -9.542 1.00 98.50 89 GLU A CA 1
ATOM 698 C C . GLU A 1 89 ? 15.268 -8.501 -9.059 1.00 98.50 89 GLU A C 1
ATOM 700 O O . GLU A 1 89 ? 16.385 -8.654 -8.568 1.00 98.50 89 GLU A O 1
ATOM 705 N N . GLY A 1 90 ? 14.435 -9.536 -9.204 1.00 97.56 90 GLY A N 1
ATOM 706 C CA . GLY A 1 90 ? 14.807 -10.911 -8.858 1.00 97.56 90 GLY A CA 1
ATOM 707 C C . GLY A 1 90 ? 14.962 -11.195 -7.354 1.00 97.56 90 GLY A C 1
ATOM 708 O O . GLY A 1 90 ? 15.406 -12.286 -6.989 1.00 97.56 90 GLY A O 1
ATOM 709 N N . SER A 1 91 ? 14.576 -10.267 -6.468 1.00 98.19 91 SER A N 1
ATOM 710 C CA . SER A 1 91 ? 14.842 -10.345 -5.024 1.00 98.19 91 SER A CA 1
ATOM 711 C C . SER A 1 91 ? 13.566 -10.480 -4.180 1.00 98.19 91 SER A C 1
ATOM 713 O O . SER A 1 91 ? 12.984 -9.501 -3.711 1.00 98.19 91 SER A O 1
ATOM 715 N N . VAL A 1 92 ? 13.154 -11.725 -3.895 1.00 97.81 92 VAL A N 1
ATOM 716 C CA . VAL A 1 92 ? 12.052 -11.999 -2.941 1.00 97.81 92 VAL A CA 1
ATOM 717 C C . VAL A 1 92 ? 12.385 -11.440 -1.553 1.00 97.81 92 VAL A C 1
ATOM 719 O O . VAL A 1 92 ? 11.509 -10.934 -0.851 1.00 97.81 92 VAL A O 1
ATOM 722 N N . THR A 1 93 ? 13.664 -11.495 -1.173 1.00 98.19 93 THR A N 1
ATOM 723 C CA . THR A 1 93 ? 14.169 -10.955 0.092 1.00 98.19 93 THR A CA 1
ATOM 724 C C . THR A 1 93 ? 13.902 -9.460 0.209 1.00 98.19 93 THR A C 1
ATOM 726 O O . THR A 1 93 ? 13.373 -9.023 1.231 1.00 98.19 93 THR A O 1
ATOM 729 N N . ASN A 1 94 ? 14.224 -8.674 -0.823 1.00 98.38 94 ASN A N 1
ATOM 730 C CA . ASN A 1 94 ? 13.955 -7.239 -0.825 1.00 98.38 94 ASN A CA 1
ATOM 731 C C . ASN A 1 94 ? 12.445 -6.957 -0.738 1.00 98.38 94 ASN A C 1
ATOM 733 O O . ASN A 1 94 ? 12.021 -6.195 0.129 1.00 98.38 94 ASN A O 1
ATOM 737 N N . MET A 1 95 ? 11.632 -7.654 -1.541 1.00 98.12 95 MET A N 1
ATOM 738 C CA . MET A 1 95 ? 10.173 -7.502 -1.521 1.00 98.12 95 MET A CA 1
ATOM 739 C C . MET A 1 95 ? 9.573 -7.715 -0.124 1.00 98.12 95 MET A C 1
ATOM 741 O O . MET A 1 95 ? 8.799 -6.884 0.353 1.00 98.12 95 MET A O 1
ATOM 745 N N . PHE A 1 96 ? 9.946 -8.793 0.567 1.00 97.81 96 PHE A N 1
ATOM 746 C CA . PHE A 1 96 ? 9.443 -9.056 1.919 1.00 97.81 96 PHE A CA 1
ATOM 747 C C . PHE A 1 96 ? 10.055 -8.158 2.990 1.00 97.81 96 PHE A C 1
ATOM 749 O O . PHE A 1 96 ? 9.364 -7.825 3.952 1.00 97.81 96 PHE A O 1
ATOM 756 N N . THR A 1 97 ? 11.292 -7.696 2.813 1.00 97.50 97 THR A N 1
ATOM 757 C CA . THR A 1 97 ? 11.884 -6.707 3.726 1.00 97.50 97 THR A CA 1
ATOM 758 C C . THR A 1 97 ? 11.040 -5.433 3.764 1.00 97.50 97 THR A C 1
ATOM 760 O O . THR A 1 97 ? 10.769 -4.921 4.847 1.00 97.50 97 THR A O 1
ATOM 763 N N . SER A 1 98 ? 10.552 -4.967 2.611 1.00 96.44 98 SER A N 1
ATOM 764 C CA . SER A 1 98 ? 9.675 -3.794 2.539 1.00 96.44 98 SER A CA 1
ATOM 765 C C . SER A 1 98 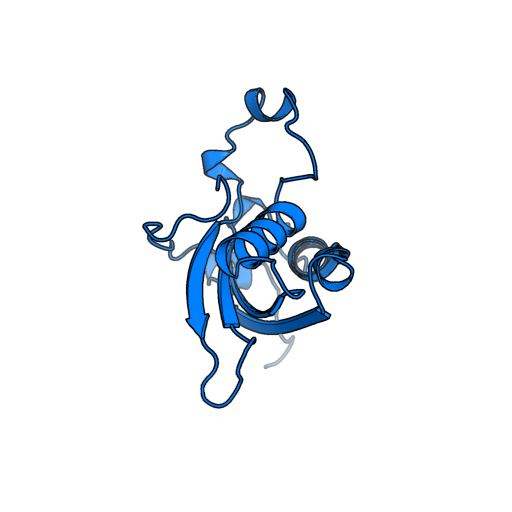? 8.266 -4.093 3.065 1.00 96.44 98 SER A C 1
ATOM 767 O O . SER A 1 98 ? 7.796 -3.445 3.996 1.00 96.44 98 SER A O 1
ATOM 769 N N . ILE A 1 99 ? 7.589 -5.105 2.508 1.00 96.88 99 ILE A N 1
ATOM 770 C CA . ILE A 1 99 ? 6.147 -5.329 2.733 1.00 96.88 99 ILE A CA 1
ATOM 771 C C . ILE A 1 99 ? 5.842 -5.834 4.149 1.00 96.88 99 ILE A C 1
ATOM 773 O O . ILE A 1 99 ? 4.831 -5.449 4.735 1.00 96.88 99 ILE A O 1
ATOM 777 N N . VAL A 1 100 ? 6.688 -6.706 4.707 1.00 95.38 100 VAL A N 1
ATOM 778 C CA . VAL A 1 100 ? 6.420 -7.368 5.996 1.00 95.38 100 VAL A CA 1
ATOM 779 C C . VAL A 1 100 ? 7.489 -7.111 7.059 1.00 95.38 100 VAL A C 1
ATOM 781 O O . VAL A 1 100 ? 7.387 -7.670 8.147 1.00 95.38 100 VAL A O 1
ATOM 784 N N . GLY A 1 101 ? 8.483 -6.256 6.787 1.00 93.25 101 GLY A N 1
ATOM 785 C CA . GLY A 1 101 ? 9.640 -6.055 7.666 1.00 93.25 101 GLY A CA 1
ATOM 786 C C . GLY A 1 101 ? 9.282 -5.563 9.070 1.00 93.25 101 GLY A C 1
ATOM 787 O O . GLY A 1 101 ? 9.536 -6.257 10.051 1.00 93.25 101 GLY A O 1
ATOM 788 N N . ASN A 1 102 ? 8.673 -4.376 9.170 1.00 94.06 102 ASN A N 1
ATOM 789 C CA . ASN A 1 102 ? 8.440 -3.708 10.462 1.00 94.06 102 ASN A CA 1
ATOM 790 C C . ASN A 1 102 ? 6.959 -3.619 10.862 1.00 94.06 102 ASN A C 1
ATOM 792 O O . ASN A 1 102 ? 6.628 -3.590 12.050 1.00 94.06 102 ASN A O 1
ATOM 796 N N . VAL A 1 103 ? 6.050 -3.585 9.883 1.00 94.50 103 VAL A N 1
ATOM 797 C CA . VAL A 1 103 ? 4.641 -3.194 10.083 1.00 94.50 103 VAL A CA 1
ATOM 798 C C . VAL A 1 103 ? 3.845 -4.136 10.994 1.00 94.50 103 VAL A C 1
ATOM 800 O O . VAL A 1 103 ? 2.877 -3.714 11.620 1.00 94.50 103 VAL A O 1
ATOM 803 N N . PHE A 1 104 ? 4.272 -5.391 11.154 1.00 95.44 104 PHE A N 1
ATOM 804 C CA . PHE A 1 104 ? 3.617 -6.360 12.044 1.00 95.44 104 PHE A CA 1
ATOM 805 C C . PHE A 1 104 ? 3.860 -6.078 13.535 1.00 95.44 104 PHE A C 1
ATOM 807 O O . PHE A 1 104 ? 3.098 -6.548 14.377 1.00 95.44 104 PHE A O 1
ATOM 814 N N . GLY A 1 105 ? 4.897 -5.303 13.872 1.00 93.06 105 GLY A N 1
ATOM 815 C CA . GLY A 1 105 ? 5.236 -4.923 15.247 1.00 93.06 105 GLY A CA 1
ATOM 816 C C . GLY A 1 105 ? 4.639 -3.587 15.703 1.00 93.06 105 GLY A C 1
ATOM 817 O O . GLY A 1 105 ? 4.972 -3.106 16.789 1.00 93.06 105 GLY A O 1
ATOM 818 N N . PHE A 1 106 ? 3.798 -2.949 14.884 1.00 93.31 106 PHE A N 1
ATOM 819 C CA . PHE A 1 106 ? 3.267 -1.618 15.168 1.00 93.31 106 PHE A CA 1
ATOM 820 C C . PHE A 1 106 ? 2.354 -1.606 16.397 1.00 93.31 106 PHE A C 1
ATOM 822 O O . PHE A 1 106 ? 1.311 -2.250 16.419 1.00 93.31 106 PHE A O 1
ATOM 829 N N . LYS A 1 107 ? 2.688 -0.783 17.402 1.00 93.44 107 LYS A N 1
ATOM 830 C CA . LYS A 1 107 ? 1.905 -0.672 18.652 1.00 93.44 107 LYS A CA 1
ATOM 831 C C . LYS A 1 107 ? 0.462 -0.205 18.439 1.00 93.44 107 LYS A C 1
ATOM 833 O O . LYS A 1 107 ? -0.399 -0.521 19.255 1.00 93.44 107 LYS A O 1
ATOM 838 N N . ALA A 1 108 ? 0.211 0.546 17.366 1.00 93.19 108 ALA A N 1
ATOM 839 C CA . ALA A 1 108 ? -1.118 1.021 16.981 1.00 93.19 108 ALA A CA 1
ATOM 840 C C . ALA A 1 108 ? -2.027 -0.095 16.429 1.00 93.19 108 ALA A C 1
ATOM 842 O O . ALA A 1 108 ? -3.227 0.124 16.255 1.00 93.19 108 ALA A O 1
ATOM 843 N N . LEU A 1 109 ? -1.484 -1.292 16.185 1.00 96.12 109 LEU A N 1
ATOM 844 C CA . LEU A 1 109 ? -2.205 -2.458 15.689 1.00 96.12 109 LEU A CA 1
ATOM 845 C C . LEU A 1 109 ? -2.247 -3.543 16.772 1.00 96.12 109 LEU A C 1
ATOM 847 O O . LEU A 1 109 ? -1.276 -3.772 17.489 1.00 96.12 109 LEU A O 1
ATOM 851 N N . ARG A 1 110 ? -3.390 -4.222 16.897 1.00 97.00 110 ARG A N 1
ATOM 852 C CA . ARG A 1 110 ? -3.525 -5.435 17.721 1.00 97.00 110 ARG A CA 1
ATOM 853 C C . ARG A 1 110 ? -3.069 -6.674 16.963 1.00 97.00 11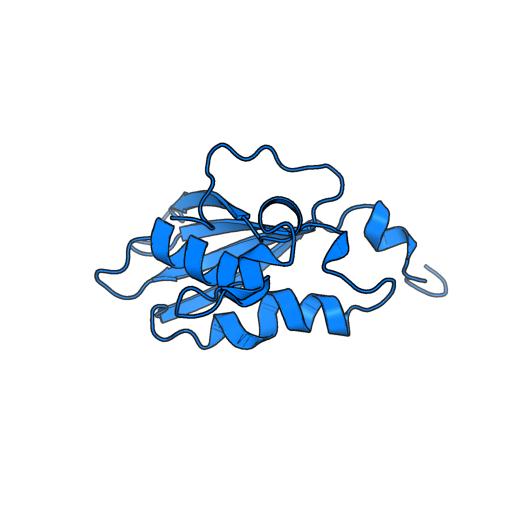0 ARG A C 1
ATOM 855 O O . ARG A 1 110 ? -2.497 -7.579 17.558 1.00 97.00 110 ARG A O 1
ATOM 862 N N . ALA A 1 111 ? -3.366 -6.716 15.668 1.00 97.50 111 ALA A N 1
ATOM 863 C CA . ALA A 1 111 ? -2.968 -7.785 14.770 1.00 97.50 111 ALA A CA 1
ATOM 864 C C . ALA A 1 111 ? -2.862 -7.255 13.338 1.00 97.50 111 ALA A C 1
ATOM 866 O O . ALA A 1 111 ? -3.580 -6.329 12.947 1.00 97.50 111 ALA A O 1
ATOM 867 N N . LEU A 1 112 ? -1.980 -7.880 12.566 1.00 98.19 112 LEU A N 1
ATOM 868 C CA . LEU A 1 112 ? -1.809 -7.650 11.141 1.00 98.19 112 LEU A CA 1
ATOM 869 C C . LEU A 1 112 ? -1.559 -9.001 10.470 1.00 98.19 112 LEU A C 1
ATOM 871 O O . LEU A 1 112 ? -0.819 -9.830 11.003 1.00 98.19 112 LEU A O 1
ATOM 875 N N . ARG A 1 113 ? -2.170 -9.227 9.310 1.00 98.38 113 ARG A N 1
ATOM 876 C CA . ARG A 1 113 ? -1.909 -10.387 8.456 1.00 98.38 113 ARG A CA 1
ATOM 877 C C . ARG A 1 113 ? -1.845 -9.940 7.004 1.00 98.38 113 ARG A C 1
ATOM 879 O O . ARG A 1 113 ? -2.745 -9.252 6.541 1.00 98.38 113 ARG A O 1
ATOM 886 N N . LEU A 1 114 ? -0.806 -10.361 6.291 1.00 98.44 114 LEU A N 1
ATOM 887 C CA . LEU A 1 114 ? -0.767 -10.277 4.833 1.00 98.44 114 LEU A CA 1
ATOM 888 C C . LEU A 1 114 ? -1.599 -11.439 4.275 1.00 98.44 114 LEU A C 1
ATOM 890 O O . LEU A 1 114 ? -1.271 -12.597 4.536 1.00 98.44 114 LEU A O 1
ATOM 894 N N . GLU A 1 115 ? -2.699 -11.131 3.592 1.00 98.44 115 GLU A N 1
ATOM 895 C CA . GLU A 1 115 ? -3.612 -12.131 3.021 1.00 98.44 115 GLU A CA 1
ATOM 896 C C . GLU A 1 115 ? -3.208 -12.518 1.601 1.00 98.44 115 GLU A C 1
ATOM 898 O O . GLU A 1 115 ? -3.182 -13.704 1.281 1.00 98.44 115 GLU A O 1
ATOM 903 N N . ASP A 1 116 ? -2.874 -11.533 0.764 1.00 98.56 116 ASP A N 1
ATOM 904 C CA . ASP A 1 116 ? -2.535 -11.772 -0.638 1.00 98.56 116 ASP A CA 1
ATOM 905 C C . ASP A 1 116 ? -1.610 -10.687 -1.209 1.00 98.56 116 ASP A C 1
ATOM 907 O O . ASP A 1 116 ? -1.559 -9.557 -0.704 1.00 98.56 116 ASP A O 1
ATOM 911 N N . LEU A 1 117 ? -0.898 -11.045 -2.279 1.00 98.62 117 LEU A N 1
ATOM 912 C CA . LEU A 1 117 ? -0.063 -10.164 -3.083 1.00 98.62 117 LEU A CA 1
ATOM 913 C C . LEU A 1 117 ? -0.367 -10.329 -4.573 1.00 98.62 117 LEU A C 1
ATOM 915 O O . LEU A 1 117 ? -0.140 -11.385 -5.165 1.00 98.62 117 LEU A O 1
ATOM 919 N N . ARG A 1 118 ? -0.743 -9.231 -5.228 1.00 98.62 118 ARG A N 1
ATOM 920 C CA . ARG A 1 118 ? -0.762 -9.155 -6.689 1.00 98.62 118 ARG A CA 1
ATOM 921 C C . ARG A 1 118 ? 0.614 -8.731 -7.181 1.00 98.62 118 ARG A C 1
ATOM 923 O O . ARG A 1 118 ? 0.997 -7.570 -7.037 1.00 98.62 118 ARG A O 1
ATOM 930 N N . ILE A 1 119 ? 1.336 -9.665 -7.796 1.00 98.56 119 ILE A N 1
ATOM 931 C CA . ILE A 1 119 ? 2.657 -9.410 -8.378 1.00 98.56 119 ILE A CA 1
ATOM 932 C C . ILE A 1 119 ? 2.507 -9.075 -9.874 1.00 98.56 119 ILE A C 1
ATOM 934 O O . ILE A 1 119 ? 1.958 -9.882 -10.627 1.00 98.56 119 ILE A O 1
ATOM 938 N N . PRO A 1 120 ? 2.966 -7.902 -10.342 1.00 98.38 120 PRO A N 1
ATOM 939 C CA . PRO A 1 120 ? 2.802 -7.477 -11.725 1.00 98.38 120 PRO A CA 1
ATOM 940 C C . PRO A 1 120 ? 3.748 -8.251 -12.661 1.00 98.38 120 PRO A C 1
ATOM 942 O O . PRO A 1 120 ? 4.885 -8.548 -12.276 1.00 98.38 120 PRO A O 1
ATOM 945 N N . PRO A 1 121 ? 3.364 -8.507 -13.930 1.00 98.50 121 PRO A N 1
ATOM 946 C CA . PRO A 1 121 ? 4.227 -9.196 -14.894 1.00 98.50 121 PRO A CA 1
ATOM 947 C C . PRO A 1 121 ? 5.600 -8.541 -15.091 1.00 98.50 121 PRO A C 1
ATOM 949 O O . PRO A 1 121 ? 6.574 -9.238 -15.366 1.00 98.50 121 PRO A O 1
ATOM 952 N N . ALA A 1 122 ? 5.681 -7.214 -14.940 1.00 98.25 122 ALA A N 1
ATOM 953 C CA . ALA A 1 122 ? 6.935 -6.466 -15.008 1.00 98.25 122 ALA A CA 1
ATOM 954 C C . ALA A 1 122 ? 7.945 -6.923 -13.943 1.00 98.25 122 ALA A C 1
ATOM 956 O O . ALA A 1 122 ? 9.123 -7.048 -14.253 1.00 98.25 122 ALA A O 1
ATOM 957 N N . TYR A 1 123 ? 7.479 -7.248 -12.731 1.00 98.44 123 TYR A N 1
ATOM 958 C CA . TYR A 1 123 ? 8.329 -7.772 -11.666 1.00 98.44 123 TYR A CA 1
ATOM 959 C C . TYR A 1 123 ? 8.573 -9.274 -11.828 1.00 98.44 123 TYR A C 1
ATOM 961 O O . TYR A 1 123 ? 9.716 -9.711 -11.754 1.00 98.44 123 TYR A O 1
ATOM 969 N N . ILE A 1 124 ? 7.535 -10.064 -12.142 1.00 98.12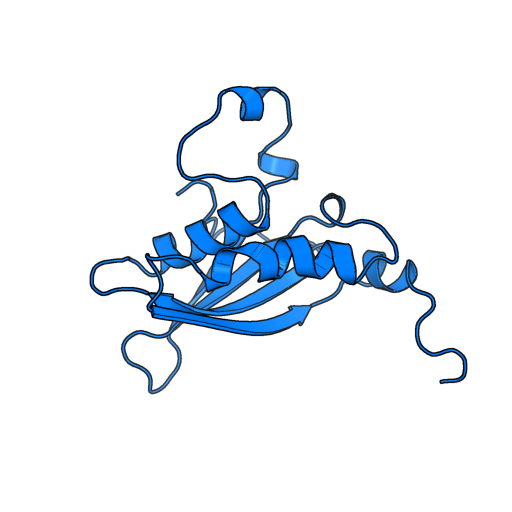 124 ILE A N 1
ATOM 970 C CA . ILE A 1 124 ? 7.648 -11.529 -12.318 1.00 98.12 124 ILE A CA 1
ATOM 971 C C . ILE A 1 124 ? 8.736 -11.892 -13.336 1.00 98.12 124 ILE A C 1
ATOM 973 O O . ILE A 1 124 ? 9.518 -12.807 -13.098 1.00 98.12 124 ILE A O 1
ATOM 977 N N . LYS A 1 125 ? 8.829 -11.154 -14.450 1.00 98.12 125 LYS A N 1
ATOM 978 C CA . LYS A 1 125 ? 9.821 -11.402 -15.512 1.00 98.12 125 LYS A CA 1
ATOM 979 C C . LYS A 1 125 ? 11.278 -11.203 -15.085 1.00 98.12 125 LYS A C 1
ATOM 981 O O . LYS A 1 125 ? 12.171 -11.582 -15.835 1.00 98.12 125 LYS A O 1
ATOM 986 N N . THR A 1 126 ? 11.521 -10.616 -13.917 1.00 98.31 126 THR A N 1
ATOM 987 C CA . THR A 1 126 ? 12.870 -10.466 -13.356 1.00 98.31 126 THR A CA 1
ATOM 988 C C . THR A 1 126 ? 13.355 -11.720 -12.625 1.00 98.31 126 THR A C 1
ATOM 990 O O . THR A 1 126 ? 14.532 -11.826 -12.293 1.00 98.31 126 THR A O 1
ATOM 993 N N . PHE A 1 127 ? 12.468 -12.693 -12.396 1.00 98.31 127 PHE A N 1
ATOM 994 C CA . PHE A 1 127 ? 12.773 -13.939 -11.703 1.00 98.31 127 PHE A CA 1
ATOM 995 C C . PHE A 1 127 ? 12.936 -15.096 -12.686 1.00 98.31 127 PHE A C 1
ATOM 997 O O . PHE A 1 127 ? 12.250 -15.176 -13.703 1.00 98.31 127 PHE A O 1
ATOM 1004 N N . GLN A 1 128 ? 13.795 -16.053 -12.328 1.00 97.62 128 GLN A N 1
ATOM 1005 C CA . GLN A 1 128 ? 13.929 -17.307 -13.072 1.00 97.62 128 GLN A CA 1
ATOM 1006 C C . GLN A 1 128 ? 12.658 -18.171 -12.983 1.00 97.62 128 GLN A C 1
ATOM 1008 O O . GLN A 1 128 ? 12.280 -18.814 -13.959 1.00 97.62 128 GLN A O 1
ATOM 1013 N N . GLY A 1 129 ? 12.009 -18.201 -11.814 1.00 95.88 129 GLY A N 1
ATOM 1014 C CA . GLY A 1 129 ? 10.908 -19.125 -11.536 1.00 95.88 129 GLY A CA 1
ATOM 1015 C C . GLY A 1 129 ? 11.368 -20.586 -11.372 1.00 95.88 129 GLY A C 1
ATOM 1016 O O . GLY A 1 129 ? 12.551 -20.842 -11.124 1.00 95.88 129 GLY A O 1
ATOM 1017 N N . PRO A 1 130 ? 10.440 -21.557 -11.460 1.00 96.62 130 PRO A N 1
ATOM 1018 C CA . PRO A 1 130 ? 10.758 -22.979 -11.360 1.00 96.62 130 PRO A CA 1
ATOM 1019 C C . PRO A 1 130 ? 11.715 -23.432 -12.475 1.00 96.62 130 PRO A C 1
ATOM 1021 O O . PRO A 1 130 ? 11.486 -23.111 -13.639 1.00 96.62 130 PRO A O 1
ATOM 1024 N N . PRO A 1 131 ? 12.759 -24.224 -12.171 1.00 95.69 131 PRO A N 1
ATOM 1025 C CA . PRO A 1 131 ? 13.748 -24.627 -13.173 1.00 95.69 131 PRO A CA 1
ATOM 1026 C C . PRO A 1 131 ? 13.201 -25.556 -14.269 1.00 95.69 131 PRO A C 1
ATOM 1028 O O . PRO A 1 131 ? 13.786 -25.612 -15.346 1.00 95.69 131 PRO A O 1
ATOM 1031 N N . HIS A 1 132 ? 12.111 -26.288 -14.016 1.00 95.75 132 HIS A N 1
ATOM 1032 C CA . HIS A 1 132 ? 11.611 -27.324 -14.934 1.00 95.75 132 HIS A CA 1
ATOM 1033 C C . HIS A 1 132 ? 10.095 -27.284 -15.190 1.00 95.75 132 HIS A C 1
ATOM 1035 O O . HIS A 1 132 ? 9.613 -28.071 -16.004 1.00 95.75 132 HIS A O 1
ATOM 1041 N N . GLY A 1 133 ? 9.362 -26.375 -14.539 1.00 80.56 133 GLY A N 1
ATOM 1042 C CA . GLY A 1 133 ? 7.896 -26.398 -14.481 1.00 80.56 133 GLY A CA 1
ATOM 1043 C C . GLY A 1 133 ? 7.392 -26.894 -13.139 1.00 80.56 133 GLY A C 1
ATOM 1044 O O . GLY A 1 133 ? 7.706 -28.050 -12.784 1.00 80.56 133 GLY A O 1
#

Sequence (133 aa):
LTYYTPEYETKDTDILAAFRVTPQPGVPPEEAGAAVAAESSTGTWTTVWTDGLTSLDRYKGRCYHIEPVPGEKDQYICYVAYPLDLFEEGSVTNMFTSIVGNVFGFKALRALRLEDLRIPPAYIKTFQGPPHG

InterPro domains:
  IPR017443 Ribulose bisphosphate carboxylase, large subunit, ferrodoxin-like N-terminal [PF02788] (3-123)
  IPR033966 RuBisCO [PTHR42704] (7-133)
  IPR036422 RuBisCO large subunit, N-terminal domain superfamily [G3DSA:3.30.70.150] (1-126)
  IPR036422 RuBisCO large subunit, N-terminal domain superfamily [SSF54966] (1-128)